Protein AF-A0A3D4T4I0-F1 (afdb_monomer)

Solvent-accessible surface area (backbone atoms only — not comparable to full-atom values): 6381 Å² total; per-residue (Å²): 125,96,58,50,36,65,49,26,25,52,53,14,34,54,54,12,52,56,53,33,76,79,40,75,87,47,81,63,48,50,26,56,50,32,19,53,50,20,25,52,52,28,43,42,56,74,75,72,51,81,94,45,74,68,60,55,40,53,50,49,32,52,51,40,42,51,53,40,50,49,48,50,44,62,68,31,56,72,66,68,54,90,74,57,71,67,57,49,50,63,52,47,49,45,47,24,51,54,55,34,67,50,43,61,60,53,52,51,52,53,53,53,52,54,66,72,79,108

Structure (mmCIF, N/CA/C/O backbone):
data_AF-A0A3D4T4I0-F1
#
_entry.id   AF-A0A3D4T4I0-F1
#
loop_
_atom_site.group_PDB
_atom_site.id
_atom_site.type_symbol
_atom_site.label_atom_id
_atom_site.label_alt_id
_atom_site.label_comp_id
_atom_site.label_asym_id
_atom_site.label_entity_id
_atom_site.label_seq_id
_atom_site.pdbx_PDB_ins_code
_atom_site.Cartn_x
_atom_site.Cartn_y
_atom_site.Cartn_z
_atom_site.occupancy
_atom_site.B_iso_or_equiv
_atom_site.auth_seq_id
_atom_site.auth_comp_id
_atom_site.auth_asym_id
_atom_site.auth_atom_id
_atom_site.pdbx_PDB_model_num
ATOM 1 N N . MET A 1 1 ? -14.826 -1.827 12.315 1.00 42.25 1 MET A N 1
ATOM 2 C CA . MET A 1 1 ? -16.174 -1.596 12.888 1.00 42.25 1 MET A CA 1
ATOM 3 C C . MET A 1 1 ? -17.137 -1.660 11.705 1.00 42.25 1 MET A C 1
ATOM 5 O O . MET A 1 1 ? -16.943 -0.889 10.783 1.00 42.25 1 MET A O 1
ATOM 9 N N . PHE A 1 2 ? -17.988 -2.695 11.645 1.00 42.88 2 PHE A N 1
ATOM 10 C CA . PHE A 1 2 ? -18.789 -3.203 10.497 1.00 42.88 2 PHE A CA 1
ATOM 11 C C . PHE A 1 2 ? -18.103 -3.538 9.162 1.00 42.88 2 PHE A C 1
ATOM 13 O O . PHE A 1 2 ? -18.658 -4.282 8.360 1.00 42.88 2 PHE A O 1
ATOM 20 N N . GLU A 1 3 ? -16.873 -3.102 8.963 1.00 45.34 3 GLU A N 1
ATOM 21 C CA . GLU A 1 3 ? -16.131 -3.335 7.732 1.00 45.34 3 GLU A CA 1
ATOM 22 C C . GLU A 1 3 ? -15.157 -4.509 7.907 1.00 45.34 3 GLU A C 1
ATOM 24 O O . GLU A 1 3 ? -14.087 -4.378 8.500 1.00 45.34 3 GLU A O 1
ATOM 29 N N . ARG A 1 4 ? -15.605 -5.695 7.475 1.00 69.25 4 ARG A N 1
ATOM 30 C CA . ARG A 1 4 ? -14.790 -6.914 7.331 1.00 69.25 4 ARG A CA 1
ATOM 31 C C . ARG A 1 4 ? -13.814 -6.763 6.154 1.00 69.25 4 ARG A C 1
ATOM 33 O O . ARG A 1 4 ? -13.882 -5.794 5.406 1.00 69.25 4 ARG A O 1
ATOM 40 N N . GLU A 1 5 ? -12.961 -7.768 5.971 1.00 61.91 5 GLU A N 1
ATOM 41 C CA . GLU A 1 5 ? -12.127 -8.079 4.787 1.00 61.91 5 GLU A CA 1
ATOM 42 C C . GLU A 1 5 ? -12.675 -7.517 3.456 1.00 61.91 5 GLU A C 1
ATOM 44 O O . GLU A 1 5 ? -11.939 -6.910 2.682 1.00 61.91 5 GLU A O 1
ATOM 49 N N . PHE A 1 6 ? -13.987 -7.649 3.228 1.00 71.75 6 PHE A N 1
ATOM 50 C CA . PHE A 1 6 ? -14.680 -7.139 2.043 1.00 71.75 6 PHE A CA 1
ATOM 51 C C . PHE A 1 6 ? -14.648 -5.620 1.883 1.00 71.75 6 PHE A C 1
ATOM 53 O O . PHE A 1 6 ? -14.424 -5.133 0.782 1.00 71.75 6 PHE A O 1
ATOM 60 N N . SER A 1 7 ? -14.842 -4.850 2.948 1.00 77.88 7 SER A N 1
ATOM 61 C CA . SER A 1 7 ? -14.766 -3.392 2.869 1.00 77.88 7 SER A CA 1
ATOM 62 C C . SER A 1 7 ? -13.345 -2.942 2.549 1.00 77.88 7 SER A C 1
ATOM 64 O O . SER A 1 7 ? -13.160 -2.105 1.673 1.00 77.88 7 SER A O 1
ATOM 66 N N . GLY A 1 8 ? -12.336 -3.563 3.173 1.00 77.94 8 GLY A N 1
ATOM 67 C CA . GLY A 1 8 ? -10.928 -3.330 2.835 1.00 77.94 8 GLY A CA 1
ATOM 68 C C . GLY A 1 8 ? -10.627 -3.632 1.365 1.00 77.94 8 GLY A C 1
ATOM 69 O O . GLY A 1 8 ? -9.949 -2.850 0.700 1.00 77.94 8 GLY A O 1
ATOM 70 N N . LEU A 1 9 ? -11.205 -4.710 0.828 1.00 83.50 9 LEU A N 1
ATOM 71 C CA . LEU A 1 9 ? -11.117 -5.059 -0.589 1.00 83.50 9 LEU A CA 1
ATOM 72 C C . LEU A 1 9 ? -11.758 -3.991 -1.489 1.00 83.50 9 LEU A C 1
ATOM 74 O O . LEU A 1 9 ? -11.116 -3.551 -2.439 1.00 83.50 9 LEU A O 1
ATOM 78 N N . PHE A 1 10 ? -12.980 -3.533 -1.193 1.00 85.56 10 PHE A N 1
ATOM 79 C CA . PHE A 1 10 ? -13.663 -2.515 -2.005 1.00 85.56 10 PHE A CA 1
ATOM 80 C C . PHE A 1 10 ? -12.966 -1.151 -1.964 1.00 85.56 10 PHE A C 1
ATOM 82 O O . PHE A 1 10 ? -12.832 -0.514 -3.009 1.00 85.56 10 PHE A O 1
ATOM 89 N N . TYR A 1 11 ? -12.470 -0.714 -0.802 1.00 84.44 11 TYR A N 1
ATOM 90 C CA . TYR A 1 11 ? -11.667 0.511 -0.721 1.00 84.44 11 TYR A CA 1
ATOM 91 C C . TYR A 1 11 ? -10.346 0.371 -1.479 1.00 84.44 11 TYR A C 1
ATOM 93 O O . TYR A 1 11 ? -9.952 1.302 -2.178 1.00 84.44 11 TYR A O 1
ATOM 101 N N . GLY A 1 12 ? -9.692 -0.792 -1.392 1.00 84.62 12 GLY A N 1
ATOM 102 C CA . GLY A 1 12 ? -8.492 -1.095 -2.171 1.00 84.62 12 GLY A CA 1
ATOM 103 C C . GLY A 1 12 ? -8.744 -1.045 -3.681 1.00 84.62 12 GLY A C 1
ATOM 104 O O . GLY A 1 12 ? -7.945 -0.469 -4.416 1.00 84.62 12 GLY A O 1
ATOM 105 N N . LEU A 1 13 ? -9.887 -1.571 -4.132 1.00 86.81 13 LEU A N 1
ATOM 106 C CA . LEU A 1 13 ? -10.320 -1.543 -5.533 1.00 86.81 13 LEU A CA 1
ATOM 107 C C . LEU A 1 13 ? -10.561 -0.122 -6.022 1.00 86.81 13 LEU A C 1
ATOM 109 O O . LEU A 1 13 ? -9.993 0.285 -7.031 1.00 86.81 13 LEU A O 1
ATOM 113 N N . ALA A 1 14 ? -11.367 0.646 -5.292 1.0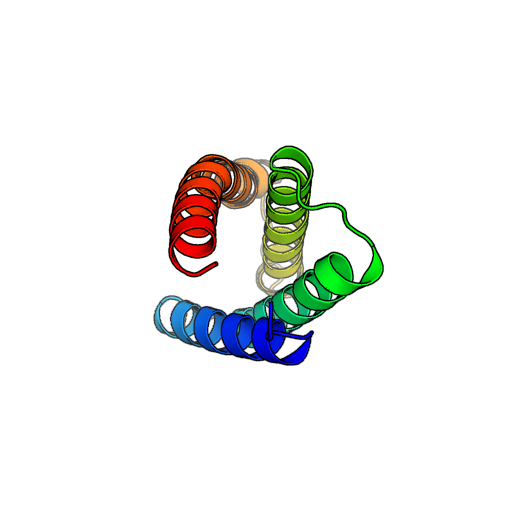0 87.06 14 ALA A N 1
ATOM 114 C CA . ALA A 1 14 ? -11.681 2.019 -5.662 1.00 87.06 14 ALA A CA 1
ATOM 115 C C . ALA A 1 14 ? -10.417 2.893 -5.709 1.00 87.06 14 ALA A C 1
ATOM 117 O O . ALA A 1 14 ? -10.217 3.641 -6.666 1.00 87.06 14 ALA A O 1
ATOM 118 N N . ALA A 1 15 ? -9.537 2.759 -4.711 1.00 84.75 15 ALA A N 1
ATOM 119 C CA . ALA A 1 15 ? -8.274 3.489 -4.664 1.00 84.75 15 ALA A CA 1
ATOM 120 C C . ALA A 1 15 ? -7.339 3.105 -5.820 1.00 84.75 15 ALA A C 1
ATOM 122 O O . ALA A 1 15 ? -6.721 3.981 -6.423 1.00 84.75 15 ALA A O 1
ATOM 123 N N . GLY A 1 16 ? -7.245 1.816 -6.153 1.00 84.25 16 GLY A N 1
ATOM 124 C CA . GLY A 1 16 ? -6.391 1.361 -7.243 1.00 84.25 16 GLY A CA 1
ATOM 125 C C . GLY A 1 16 ? -6.914 1.739 -8.626 1.00 84.25 16 GLY A C 1
ATOM 126 O O . GLY A 1 16 ? -6.127 2.208 -9.442 1.00 84.25 16 GLY A O 1
ATOM 127 N N . MET A 1 17 ? -8.230 1.678 -8.856 1.00 86.31 17 MET A N 1
ATOM 128 C CA . MET A 1 17 ? -8.843 2.208 -10.082 1.00 86.31 17 MET A CA 1
ATOM 129 C C . MET A 1 17 ? -8.584 3.707 -10.248 1.00 86.31 17 MET A C 1
ATOM 131 O O . MET A 1 17 ? -8.251 4.159 -11.340 1.00 86.31 17 MET A O 1
ATOM 135 N N . MET A 1 18 ? -8.691 4.489 -9.168 1.00 86.69 18 MET A N 1
ATOM 136 C CA . MET A 1 18 ? -8.350 5.914 -9.201 1.00 86.69 18 MET A CA 1
ATOM 137 C C . MET A 1 18 ? -6.881 6.135 -9.575 1.00 86.69 18 MET A C 1
ATOM 139 O O . MET A 1 18 ? -6.587 6.996 -10.402 1.00 86.69 18 MET A O 1
ATOM 143 N N . LEU A 1 19 ? -5.960 5.352 -9.010 1.00 83.38 19 LEU A N 1
ATOM 144 C CA . LEU A 1 19 ? -4.533 5.488 -9.300 1.00 83.38 19 LEU A CA 1
ATOM 145 C C . LEU A 1 19 ? -4.198 5.161 -10.766 1.00 83.38 19 LEU A C 1
ATOM 147 O O . LEU A 1 19 ? -3.355 5.823 -11.368 1.00 83.38 19 LEU A O 1
ATOM 151 N N . GLU A 1 20 ? -4.895 4.195 -11.364 1.00 83.44 20 GLU A N 1
ATOM 152 C CA . GLU A 1 20 ? -4.700 3.810 -12.768 1.00 83.44 20 GLU A CA 1
ATOM 153 C C . GLU A 1 20 ? -5.113 4.891 -13.753 1.00 83.44 20 GLU A C 1
ATOM 155 O O . GLU A 1 20 ? -4.463 5.056 -14.781 1.00 83.44 20 GLU A O 1
ATOM 160 N N . THR A 1 21 ? -6.123 5.701 -13.424 1.00 80.44 21 THR A N 1
ATOM 161 C CA . THR A 1 21 ? -6.488 6.842 -14.281 1.00 80.44 21 THR A CA 1
ATOM 162 C C . THR A 1 21 ? -5.360 7.866 -14.424 1.00 80.44 21 THR A C 1
ATOM 164 O O . THR A 1 21 ? -5.300 8.578 -15.423 1.00 80.44 21 THR A O 1
ATOM 167 N N . VAL A 1 22 ? -4.450 7.927 -13.446 1.00 79.19 22 VAL A N 1
ATOM 168 C CA . VAL A 1 22 ? -3.284 8.822 -13.448 1.00 79.19 22 VAL A CA 1
ATOM 169 C C . VAL A 1 22 ? -2.065 8.157 -14.101 1.00 79.19 22 VAL A C 1
ATOM 171 O O . VAL A 1 22 ? -1.166 8.854 -14.567 1.00 79.19 22 VAL A O 1
ATOM 174 N N . CYS A 1 23 ? -2.028 6.823 -14.159 1.00 68.94 23 CYS A N 1
ATOM 175 C CA . CYS A 1 23 ? -0.893 6.043 -14.651 1.00 68.9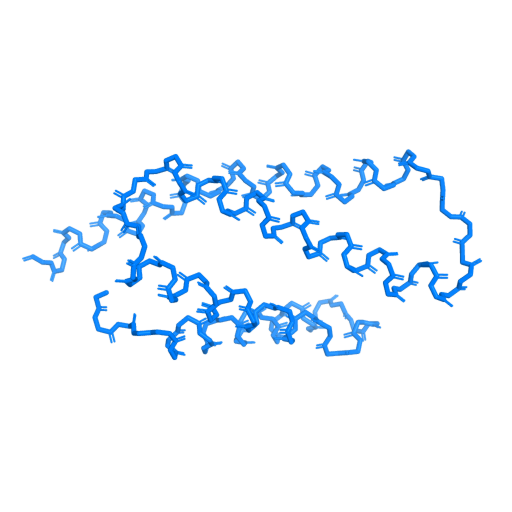4 23 CYS A CA 1
ATOM 176 C C . CYS A 1 23 ? -1.351 4.978 -15.675 1.00 68.94 23 CYS A C 1
ATOM 178 O O . CYS A 1 23 ? -1.395 3.786 -15.360 1.00 68.94 23 CYS A O 1
ATOM 180 N N . PRO A 1 24 ? -1.699 5.385 -16.911 1.00 63.84 24 PRO A N 1
ATOM 181 C CA . PRO A 1 24 ? -2.337 4.506 -17.896 1.00 63.84 24 PRO A CA 1
ATOM 182 C C . PRO A 1 24 ? -1.440 3.368 -18.407 1.00 63.84 24 PRO A C 1
ATOM 184 O O . PRO A 1 24 ? -1.955 2.366 -18.894 1.00 63.84 24 PRO A O 1
ATOM 187 N N . ASP A 1 25 ? -0.117 3.485 -18.266 1.00 66.19 25 ASP A N 1
ATOM 188 C CA . ASP A 1 25 ? 0.838 2.455 -18.704 1.00 66.19 25 ASP A CA 1
ATOM 189 C C . ASP A 1 25 ? 0.791 1.189 -17.832 1.00 66.19 25 ASP A C 1
ATOM 191 O O . ASP A 1 25 ? 1.249 0.113 -18.219 1.00 66.19 25 ASP A O 1
ATOM 195 N N . SER A 1 26 ? 0.213 1.302 -16.637 1.00 65.94 26 SER A N 1
ATOM 196 C CA . SER A 1 26 ? 0.145 0.214 -15.674 1.00 65.94 26 SER A CA 1
ATOM 197 C C . SER A 1 26 ? -1.117 -0.628 -15.885 1.00 65.94 26 SER A C 1
ATOM 199 O O . SER A 1 26 ? -2.170 -0.339 -15.333 1.00 65.94 26 SER A O 1
ATOM 201 N N . VAL A 1 27 ? -1.014 -1.676 -16.714 1.00 75.25 27 VAL A N 1
ATOM 202 C CA . VAL A 1 27 ? -2.105 -2.599 -17.109 1.00 75.25 27 VAL A CA 1
ATOM 203 C C . VAL A 1 27 ? -2.817 -3.224 -15.897 1.00 75.25 27 VAL A C 1
ATOM 205 O O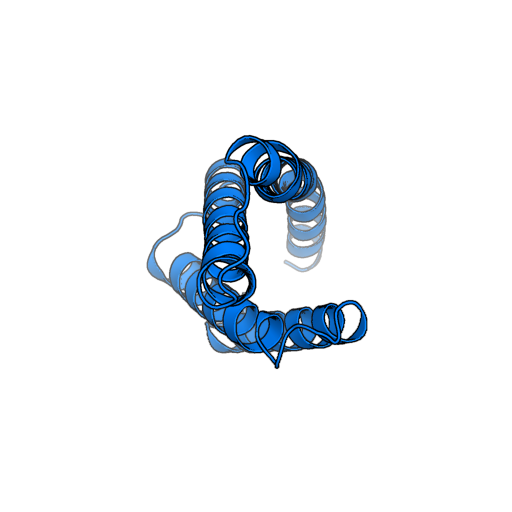 . VAL A 1 27 ? -2.478 -4.322 -15.456 1.00 75.25 27 VAL A O 1
ATOM 208 N N . CYS A 1 28 ? -3.802 -2.528 -15.335 1.00 78.75 28 CYS A N 1
ATOM 209 C CA . CYS A 1 28 ? -4.578 -2.940 -14.163 1.00 78.75 28 CYS A CA 1
ATOM 210 C C . CYS A 1 28 ? -3.746 -3.310 -12.906 1.00 78.75 28 CYS A C 1
ATOM 212 O O . CYS A 1 28 ? -4.230 -3.993 -11.995 1.00 78.75 28 CYS A O 1
ATOM 214 N N . PHE A 1 29 ? -2.472 -2.903 -12.851 1.00 82.25 29 PHE A N 1
ATOM 215 C CA . PHE A 1 29 ? -1.537 -3.363 -11.825 1.00 82.25 29 PHE A CA 1
ATOM 216 C C . PHE A 1 29 ? -1.891 -2.812 -10.441 1.00 82.25 29 PHE A C 1
ATOM 218 O O . PHE A 1 29 ? -1.909 -3.551 -9.453 1.00 82.25 29 PHE A O 1
ATOM 225 N N . TYR A 1 30 ? -2.189 -1.517 -10.356 1.00 83.25 30 TYR A N 1
ATOM 226 C CA . TYR A 1 30 ? -2.451 -0.869 -9.076 1.00 83.25 30 TYR A CA 1
ATOM 227 C C . TYR A 1 30 ? -3.805 -1.274 -8.499 1.00 83.25 30 TYR A C 1
ATOM 229 O O . TYR A 1 30 ? -3.903 -1.464 -7.289 1.00 83.25 30 TYR A O 1
ATOM 237 N N . SER A 1 3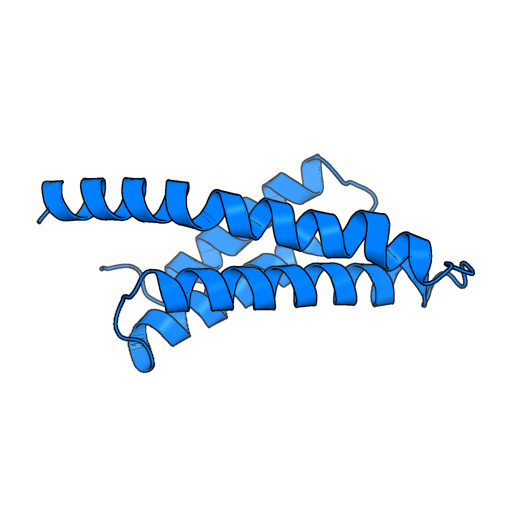1 ? -4.818 -1.491 -9.335 1.00 84.19 31 SER A N 1
ATOM 238 C CA . SER A 1 31 ? -6.132 -1.986 -8.930 1.00 84.19 31 SER A CA 1
ATOM 239 C C . SER A 1 31 ? -6.047 -3.391 -8.336 1.00 84.19 31 SER A C 1
ATOM 241 O O . SER A 1 31 ? -6.608 -3.649 -7.269 1.00 84.19 31 SER A O 1
ATOM 243 N N . VAL A 1 32 ? -5.281 -4.299 -8.947 1.00 86.19 32 VAL A N 1
ATOM 244 C CA . VAL A 1 32 ? -5.083 -5.659 -8.410 1.00 86.19 32 VAL A CA 1
ATOM 245 C C . VAL A 1 32 ? -4.223 -5.653 -7.142 1.00 86.19 32 VAL A C 1
ATOM 247 O O . VAL A 1 32 ? -4.527 -6.343 -6.170 1.00 86.19 32 VAL A O 1
ATOM 250 N N . MET A 1 33 ? -3.155 -4.859 -7.098 1.00 85.88 33 MET A N 1
ATOM 251 C CA . MET A 1 33 ? -2.276 -4.852 -5.926 1.00 85.88 33 MET A CA 1
ATOM 252 C C . MET A 1 33 ? -2.928 -4.170 -4.720 1.00 85.88 33 MET A C 1
ATOM 254 O O . MET A 1 33 ? -2.866 -4.699 -3.610 1.00 85.88 33 MET A O 1
ATOM 258 N N . LEU A 1 34 ? -3.614 -3.039 -4.911 1.00 84.38 34 LEU A N 1
ATOM 259 C CA . LEU A 1 34 ? -4.282 -2.331 -3.815 1.00 84.38 34 LEU A CA 1
ATOM 260 C C . LEU A 1 34 ? -5.514 -3.077 -3.295 1.00 84.38 34 LEU A C 1
ATOM 262 O O . LEU A 1 34 ? -5.785 -2.996 -2.099 1.00 84.38 34 LEU A O 1
ATOM 266 N N . THR A 1 35 ? -6.212 -3.864 -4.122 1.00 86.25 35 THR A N 1
ATOM 267 C CA . THR A 1 35 ? -7.269 -4.774 -3.634 1.00 86.25 35 THR A CA 1
ATOM 268 C C . THR A 1 35 ? -6.724 -5.856 -2.717 1.00 86.25 35 THR A C 1
ATOM 270 O O . THR A 1 35 ? -7.271 -6.060 -1.634 1.00 86.25 35 THR A O 1
ATOM 273 N N . LEU A 1 36 ? -5.632 -6.521 -3.103 1.00 85.75 36 LEU A N 1
ATOM 274 C CA . LEU A 1 36 ? -4.993 -7.546 -2.273 1.00 85.75 36 LEU A CA 1
ATOM 275 C C . LEU A 1 36 ? -4.445 -6.955 -0.968 1.00 85.75 36 LEU A C 1
ATOM 277 O O . LEU A 1 36 ? -4.626 -7.533 0.107 1.00 85.75 36 LEU A O 1
ATOM 281 N N . ILE A 1 37 ? -3.823 -5.778 -1.035 1.00 85.31 37 ILE A N 1
ATOM 282 C CA . ILE A 1 37 ? -3.331 -5.060 0.148 1.00 85.31 37 ILE A CA 1
ATOM 283 C C . ILE A 1 37 ? -4.504 -4.627 1.043 1.00 85.31 37 ILE A C 1
ATOM 285 O O . ILE A 1 37 ? -4.460 -4.812 2.259 1.00 85.31 37 ILE A O 1
ATOM 289 N N . GLY A 1 38 ? -5.588 -4.110 0.467 1.00 81.69 38 GLY A N 1
ATOM 290 C CA . GLY A 1 38 ? -6.802 -3.732 1.192 1.00 81.69 38 GLY A CA 1
ATOM 291 C C . GLY A 1 38 ? -7.482 -4.920 1.881 1.00 81.69 38 GLY A C 1
ATOM 292 O O . GLY A 1 38 ? -7.891 -4.831 3.039 1.00 81.69 38 GLY A O 1
ATOM 293 N N . PHE A 1 39 ? -7.536 -6.071 1.211 1.00 81.94 39 PHE A N 1
ATOM 294 C CA . PHE A 1 39 ? -8.080 -7.305 1.775 1.00 81.94 39 PHE A CA 1
ATOM 295 C C . PHE A 1 39 ? -7.216 -7.837 2.928 1.00 81.94 39 PHE A C 1
ATOM 297 O O . PHE A 1 39 ? -7.717 -8.095 4.025 1.00 81.94 39 PHE A O 1
ATOM 304 N N . THR A 1 40 ? -5.900 -7.941 2.716 1.00 81.44 40 THR A N 1
ATOM 305 C CA . THR A 1 40 ? -4.959 -8.442 3.733 1.00 81.44 40 THR A CA 1
ATOM 306 C C . THR A 1 40 ? -4.901 -7.534 4.959 1.00 81.44 40 THR A C 1
ATOM 308 O O . THR A 1 40 ? -4.923 -8.032 6.083 1.00 81.44 40 THR A O 1
ATOM 311 N N . THR A 1 41 ? -4.908 -6.210 4.779 1.00 76.88 41 THR A N 1
ATOM 312 C CA . THR A 1 41 ? -4.978 -5.249 5.894 1.00 76.88 41 THR A CA 1
ATOM 313 C C . THR A 1 41 ? -6.289 -5.361 6.673 1.00 76.88 41 THR A C 1
ATOM 315 O O . THR A 1 41 ? -6.258 -5.394 7.905 1.00 76.88 41 THR A O 1
ATOM 318 N N . GLY A 1 42 ? -7.432 -5.501 5.993 1.00 74.56 42 GLY A N 1
ATOM 319 C CA . GLY A 1 42 ? -8.731 -5.728 6.635 1.00 74.56 42 GLY A CA 1
ATOM 320 C C . GLY A 1 42 ? -8.777 -7.024 7.455 1.00 74.56 42 GLY A C 1
ATOM 321 O O . GLY A 1 42 ? -9.288 -7.039 8.580 1.00 74.56 42 GLY A O 1
ATOM 322 N N . MET A 1 43 ? -8.177 -8.100 6.938 1.00 77.00 43 MET A N 1
ATOM 323 C CA . MET A 1 43 ? -8.058 -9.378 7.644 1.00 77.00 43 MET A CA 1
ATOM 324 C C . MET A 1 43 ? -7.138 -9.263 8.871 1.00 77.00 43 MET A C 1
ATOM 326 O O . MET A 1 43 ? -7.506 -9.688 9.967 1.00 77.00 43 MET A O 1
ATOM 330 N N . LEU A 1 44 ? -5.975 -8.620 8.733 1.00 73.81 44 LEU A N 1
ATOM 331 C CA . LEU A 1 44 ? -5.011 -8.449 9.824 1.00 73.81 44 LEU A CA 1
ATOM 332 C C . LEU A 1 44 ? -5.555 -7.623 10.994 1.00 73.81 44 LEU A C 1
ATOM 334 O O . LEU A 1 44 ? -5.321 -7.973 12.151 1.00 73.81 44 LEU A O 1
ATOM 338 N N . ILE A 1 45 ? -6.295 -6.550 10.712 1.00 72.62 45 ILE A N 1
ATOM 339 C CA . ILE A 1 45 ? -6.924 -5.717 11.748 1.00 72.62 45 ILE A CA 1
ATOM 340 C C . ILE A 1 45 ? -8.013 -6.502 12.493 1.00 72.62 45 ILE A C 1
ATOM 342 O O . ILE A 1 45 ? -8.202 -6.298 13.690 1.00 72.62 45 ILE A O 1
ATOM 346 N N . THR A 1 46 ? -8.708 -7.412 11.805 1.00 69.81 46 THR A N 1
ATOM 347 C CA . THR A 1 46 ? -9.800 -8.209 12.384 1.00 69.81 46 THR A CA 1
ATOM 348 C C . THR A 1 46 ? -9.286 -9.357 13.255 1.00 69.81 46 THR A C 1
ATOM 350 O O . THR A 1 46 ? -9.856 -9.617 14.312 1.00 69.81 46 THR A O 1
ATOM 353 N N . TYR A 1 47 ? -8.215 -10.035 12.830 1.00 63.62 47 TYR A N 1
ATOM 354 C CA . TYR A 1 47 ? -7.756 -11.277 13.463 1.00 63.62 47 TYR A CA 1
ATOM 355 C C . TYR A 1 47 ? -6.484 -11.142 14.303 1.00 63.62 47 TYR A C 1
ATOM 357 O O . TYR A 1 47 ? -6.326 -11.888 15.267 1.00 63.62 47 TYR A O 1
ATOM 365 N N . LEU A 1 48 ? -5.568 -10.233 13.954 1.00 59.84 48 LEU A N 1
ATOM 366 C CA . LEU A 1 48 ? -4.205 -10.256 14.495 1.00 59.84 48 LEU A CA 1
ATOM 367 C C . LEU A 1 48 ? -3.856 -9.052 15.380 1.00 59.84 48 LEU A C 1
ATOM 369 O O . LEU A 1 48 ? -2.993 -9.167 16.248 1.00 59.84 48 LEU A O 1
ATOM 373 N N . MET A 1 49 ? -4.468 -7.883 15.162 1.00 57.91 49 MET A N 1
ATOM 374 C CA . MET A 1 49 ? -3.899 -6.625 15.656 1.00 57.91 49 MET A CA 1
ATOM 375 C C . MET A 1 49 ? -4.731 -5.863 16.692 1.00 57.91 49 MET A C 1
ATOM 377 O O . MET A 1 49 ? -5.885 -5.503 16.481 1.00 57.91 49 MET A O 1
ATOM 381 N N . ARG A 1 50 ? -4.056 -5.459 17.776 1.00 56.12 50 ARG A N 1
ATOM 382 C CA . ARG A 1 50 ? -4.489 -4.367 18.659 1.00 56.12 50 ARG A CA 1
ATOM 383 C C . ARG A 1 50 ? -4.197 -3.031 17.965 1.00 56.12 50 ARG A C 1
ATOM 385 O O . ARG A 1 50 ? -3.055 -2.769 17.590 1.00 56.12 50 ARG A O 1
ATOM 392 N N . ASN A 1 51 ? -5.226 -2.200 17.791 1.00 60.00 51 ASN A N 1
ATOM 393 C CA . ASN A 1 51 ? -5.150 -0.922 17.076 1.00 60.00 51 ASN A CA 1
ATOM 394 C C . ASN A 1 51 ? -4.175 0.049 17.770 1.00 60.00 51 ASN A C 1
ATOM 396 O O . ASN A 1 51 ? -4.515 0.659 18.788 1.00 60.00 51 ASN A O 1
ATOM 400 N N . ASN A 1 52 ? -2.951 0.161 17.250 1.00 66.94 52 ASN A N 1
ATOM 401 C CA . ASN A 1 52 ? -1.935 1.078 17.747 1.00 66.94 52 ASN A CA 1
ATOM 402 C C . ASN A 1 52 ? -1.307 1.844 16.575 1.00 66.94 52 ASN A C 1
ATOM 404 O O . ASN A 1 52 ? -1.190 1.327 15.468 1.00 66.94 52 ASN A O 1
ATOM 408 N N . LEU A 1 53 ? -0.896 3.089 16.815 1.00 66.44 53 LEU A N 1
ATOM 409 C CA . LEU A 1 53 ? -0.420 3.980 15.746 1.00 66.44 53 LEU A CA 1
ATOM 410 C C . LEU A 1 53 ? 0.863 3.436 15.090 1.00 66.44 53 LEU A C 1
ATOM 412 O O . LEU A 1 53 ? 1.014 3.474 13.873 1.00 66.44 53 LEU A O 1
ATOM 416 N N .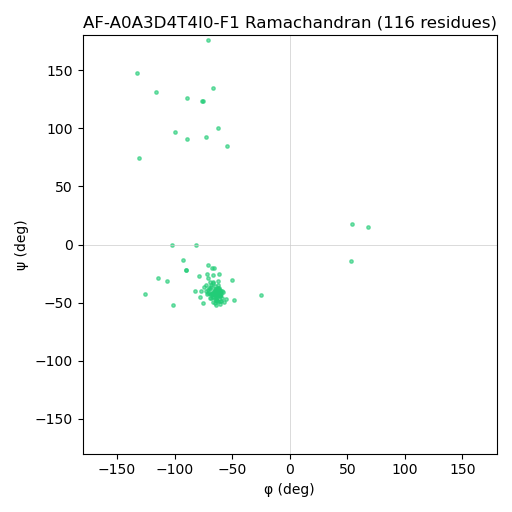 VAL A 1 54 ? 1.749 2.850 15.900 1.00 70.44 54 VAL A N 1
ATOM 417 C CA . VAL A 1 54 ? 3.031 2.282 15.452 1.00 70.44 54 VAL A CA 1
ATOM 418 C C . VAL A 1 54 ? 2.833 1.122 14.478 1.00 70.44 54 VAL A C 1
ATOM 420 O O . VAL A 1 54 ? 3.512 1.045 13.458 1.00 70.44 54 VAL A O 1
ATOM 423 N N . THR A 1 55 ? 1.882 0.230 14.754 1.00 72.38 55 THR A N 1
ATOM 424 C CA . THR A 1 55 ? 1.636 -0.930 13.895 1.00 72.38 55 THR A CA 1
ATOM 425 C C . THR A 1 55 ? 1.028 -0.510 12.557 1.00 72.38 55 THR A C 1
ATOM 427 O O . THR A 1 55 ? 1.459 -1.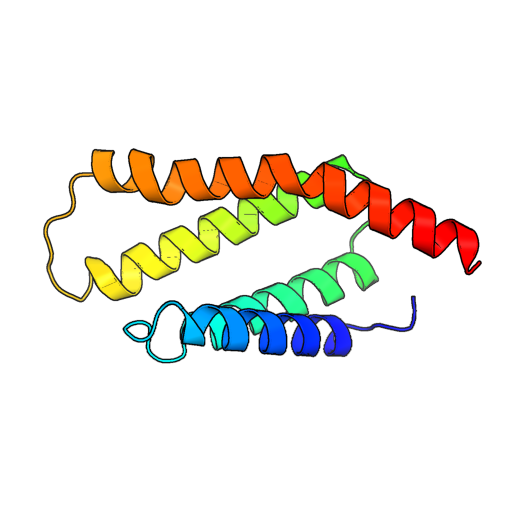010 11.523 1.00 72.38 55 THR A O 1
ATOM 430 N N . ALA A 1 56 ? 0.137 0.488 12.535 1.00 72.19 56 ALA A N 1
ATOM 431 C CA . ALA A 1 56 ? -0.376 1.065 11.288 1.00 72.19 56 ALA A CA 1
ATOM 432 C C . ALA A 1 56 ? 0.733 1.687 10.410 1.00 72.19 56 ALA A C 1
ATOM 434 O O . ALA A 1 56 ? 0.724 1.515 9.188 1.00 72.19 56 ALA A O 1
ATOM 435 N N . MET A 1 57 ? 1.714 2.367 11.018 1.00 73.94 57 MET A N 1
ATOM 436 C CA . MET A 1 57 ? 2.858 2.931 10.285 1.00 73.94 57 MET A CA 1
ATOM 437 C C . MET A 1 57 ? 3.754 1.841 9.691 1.00 73.94 57 MET A C 1
ATOM 439 O O . MET A 1 57 ? 4.093 1.919 8.512 1.00 73.94 57 MET A O 1
ATOM 443 N N . ILE A 1 58 ? 4.083 0.801 10.467 1.00 77.62 58 ILE A N 1
ATOM 444 C CA . ILE A 1 58 ? 4.901 -0.326 9.988 1.00 77.62 58 ILE A CA 1
ATOM 445 C C . ILE A 1 58 ? 4.216 -1.027 8.812 1.00 77.62 58 ILE A C 1
ATOM 447 O O . ILE A 1 58 ? 4.867 -1.302 7.806 1.00 77.62 58 ILE A O 1
ATOM 451 N N . PHE A 1 59 ? 2.905 -1.267 8.897 1.00 78.44 59 PHE A N 1
ATOM 452 C CA . PHE A 1 59 ? 2.159 -1.891 7.804 1.00 78.44 59 PHE A CA 1
ATOM 453 C C . PHE A 1 59 ? 2.132 -1.029 6.549 1.00 78.44 59 PHE A C 1
ATOM 455 O O . PHE A 1 59 ? 2.360 -1.539 5.456 1.00 78.44 59 PHE A O 1
ATOM 462 N N . THR A 1 60 ? 1.909 0.276 6.692 1.00 79.56 60 THR A N 1
ATOM 463 C CA . THR A 1 60 ? 1.883 1.178 5.533 1.00 79.56 60 THR A CA 1
ATOM 464 C C . THR A 1 60 ? 3.247 1.253 4.853 1.00 79.56 60 THR A C 1
ATOM 466 O O . THR A 1 60 ? 3.328 1.209 3.625 1.00 79.56 60 THR A O 1
ATOM 469 N N . PHE A 1 61 ? 4.329 1.290 5.633 1.00 77.50 61 PHE A N 1
ATOM 470 C CA . PHE A 1 61 ? 5.685 1.238 5.094 1.00 77.50 61 PHE A CA 1
ATOM 471 C C . PHE A 1 61 ? 5.959 -0.092 4.384 1.00 77.50 61 PHE A C 1
ATOM 473 O O . PHE A 1 61 ? 6.410 -0.095 3.245 1.00 77.50 61 PHE A O 1
ATOM 480 N N . ALA A 1 62 ? 5.624 -1.226 5.007 1.00 81.31 62 ALA A N 1
ATOM 481 C CA . ALA A 1 62 ? 5.842 -2.543 4.415 1.00 81.31 62 ALA A CA 1
ATOM 482 C C . ALA A 1 62 ? 5.071 -2.720 3.098 1.00 81.31 62 ALA A C 1
ATOM 484 O O . ALA A 1 62 ? 5.656 -3.110 2.090 1.00 81.31 62 ALA A O 1
ATOM 485 N N . PHE A 1 63 ? 3.778 -2.387 3.077 1.00 82.69 63 PHE A N 1
ATOM 486 C CA . PHE A 1 63 ? 2.948 -2.538 1.883 1.00 82.69 63 PHE A CA 1
ATOM 487 C C . PHE A 1 63 ? 3.321 -1.564 0.764 1.00 82.69 63 PHE A C 1
ATOM 489 O O . PHE A 1 63 ? 3.337 -1.971 -0.394 1.00 82.69 63 PHE A O 1
ATOM 496 N N . SER A 1 64 ? 3.670 -0.312 1.078 1.00 81.75 64 SER A N 1
ATOM 497 C CA . SER A 1 64 ? 4.147 0.639 0.059 1.00 81.75 64 SER A CA 1
ATOM 498 C C . SER A 1 64 ? 5.477 0.204 -0.556 1.00 81.75 64 SER A C 1
ATOM 500 O O . SER A 1 64 ? 5.653 0.303 -1.769 1.00 81.75 64 SER A O 1
ATOM 502 N N . LEU A 1 65 ? 6.388 -0.350 0.248 1.00 81.38 65 LEU A N 1
ATOM 503 C CA . LEU A 1 65 ? 7.663 -0.872 -0.236 1.00 81.38 65 LEU A CA 1
ATOM 504 C C . LEU A 1 65 ? 7.455 -2.110 -1.121 1.00 81.38 65 LEU A C 1
ATOM 506 O O . LEU A 1 65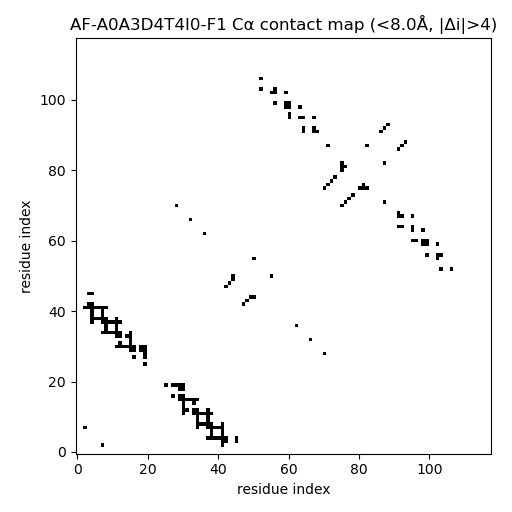 ? 8.056 -2.189 -2.187 1.00 81.38 65 LEU A O 1
ATOM 510 N N . ILE A 1 66 ? 6.560 -3.027 -0.733 1.00 85.12 66 ILE A N 1
ATOM 511 C CA . ILE A 1 66 ? 6.183 -4.198 -1.546 1.00 85.12 66 ILE A CA 1
ATOM 512 C C . ILE A 1 66 ? 5.535 -3.774 -2.870 1.00 85.12 66 ILE A C 1
ATOM 514 O O . ILE A 1 66 ? 5.869 -4.313 -3.920 1.00 85.12 66 ILE A O 1
ATOM 518 N N . LEU A 1 67 ? 4.623 -2.802 -2.847 1.00 84.19 67 LEU A N 1
ATOM 519 C CA . LEU A 1 67 ? 3.953 -2.320 -4.056 1.00 84.19 67 LEU A CA 1
ATOM 520 C C . LEU A 1 67 ? 4.957 -1.693 -5.034 1.00 84.19 67 LEU A C 1
ATOM 522 O O . LEU A 1 67 ? 4.956 -2.016 -6.221 1.00 84.19 67 LEU A O 1
ATOM 526 N N . ASN A 1 68 ? 5.857 -0.852 -4.523 1.00 82.69 68 ASN A N 1
ATOM 527 C CA . ASN A 1 68 ? 6.892 -0.203 -5.320 1.00 82.69 68 ASN A CA 1
ATOM 528 C C . ASN A 1 68 ? 7.951 -1.193 -5.834 1.00 82.69 68 ASN A C 1
ATOM 530 O O . ASN A 1 68 ? 8.422 -1.050 -6.964 1.00 82.69 68 ASN A O 1
ATOM 534 N N . SER A 1 69 ? 8.313 -2.209 -5.046 1.00 77.44 69 SER A N 1
ATOM 535 C CA . SER A 1 69 ? 9.249 -3.248 -5.482 1.00 77.44 69 SER A CA 1
ATOM 536 C C . SER A 1 69 ? 8.639 -4.143 -6.558 1.00 77.44 69 SER A C 1
ATOM 538 O O . SER A 1 69 ? 9.297 -4.407 -7.561 1.00 77.44 69 SER A O 1
ATOM 540 N N . LEU A 1 70 ? 7.374 -4.548 -6.405 1.00 81.38 70 LEU A N 1
ATOM 541 C CA . LEU A 1 70 ? 6.652 -5.323 -7.414 1.00 81.38 70 LEU A CA 1
ATOM 542 C C . LEU A 1 70 ? 6.483 -4.520 -8.705 1.00 81.38 70 LEU A C 1
ATOM 544 O O . LEU A 1 70 ? 6.733 -5.064 -9.775 1.00 81.38 70 LEU A O 1
ATOM 548 N N . TYR A 1 71 ? 6.150 -3.229 -8.621 1.00 79.00 71 TYR A N 1
ATOM 549 C CA . TYR A 1 71 ? 6.081 -2.363 -9.801 1.00 79.00 71 TYR A CA 1
ATOM 550 C C . TYR A 1 71 ? 7.426 -2.311 -10.540 1.00 79.00 71 TYR A C 1
ATOM 552 O O . TYR A 1 71 ? 7.486 -2.504 -11.753 1.00 79.00 71 TYR A O 1
ATOM 560 N N . CYS A 1 72 ? 8.526 -2.128 -9.803 1.00 74.38 72 CYS A N 1
ATOM 561 C CA . CYS A 1 72 ? 9.871 -2.131 -10.376 1.00 74.38 72 CYS A CA 1
ATOM 562 C C . CYS A 1 72 ? 10.296 -3.507 -10.921 1.00 74.38 72 CY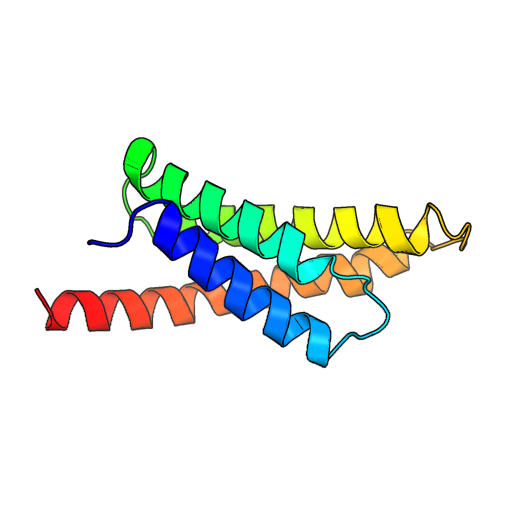S A C 1
ATOM 564 O O . CYS A 1 72 ? 11.133 -3.592 -11.812 1.00 74.38 72 CYS A O 1
ATOM 566 N N . LEU A 1 73 ? 9.752 -4.607 -10.412 1.00 75.12 73 LEU A N 1
ATOM 567 C CA . LEU A 1 73 ? 10.032 -5.927 -10.967 1.00 75.12 73 LEU A CA 1
ATOM 568 C C . LEU A 1 73 ? 9.259 -6.109 -12.281 1.00 75.12 73 LEU A C 1
ATOM 570 O O . LEU A 1 73 ? 9.856 -6.417 -13.310 1.00 75.12 73 LEU A O 1
ATOM 574 N N . PHE A 1 74 ? 7.953 -5.838 -12.275 1.00 74.69 74 PHE A N 1
ATOM 575 C CA . PHE A 1 74 ? 7.079 -6.077 -13.423 1.00 74.69 74 PHE A CA 1
ATOM 576 C C . PHE A 1 74 ? 7.352 -5.167 -14.622 1.00 74.69 74 PHE A C 1
ATOM 578 O O . PHE A 1 74 ? 7.444 -5.668 -15.735 1.00 74.69 74 PHE A O 1
ATOM 585 N N . PHE A 1 75 ? 7.516 -3.860 -14.419 1.00 73.94 75 PHE A N 1
ATOM 586 C CA . PHE A 1 75 ? 7.599 -2.905 -15.535 1.00 73.94 75 PHE A CA 1
ATOM 587 C C . PHE A 1 75 ? 9.018 -2.618 -16.020 1.00 73.94 75 PHE A C 1
ATOM 589 O O . PHE A 1 75 ? 9.209 -2.011 -17.060 1.00 73.94 75 PHE A O 1
ATOM 596 N N . PHE A 1 76 ? 10.020 -3.021 -15.253 1.00 70.62 76 PHE A N 1
ATOM 597 C CA . PHE A 1 76 ? 11.378 -2.507 -15.395 1.00 70.62 76 PHE A CA 1
ATOM 598 C C . PHE A 1 76 ? 12.378 -3.652 -15.589 1.00 70.62 76 PHE A C 1
ATOM 600 O O . PHE A 1 76 ? 13.230 -3.575 -16.472 1.00 70.62 76 PHE A O 1
ATOM 607 N N . VAL A 1 77 ? 12.238 -4.750 -14.832 1.00 69.38 77 VAL A N 1
ATOM 608 C CA . VAL A 1 77 ? 13.066 -5.956 -15.020 1.00 69.38 77 VAL A CA 1
ATOM 609 C C . VAL A 1 77 ? 12.589 -6.776 -16.219 1.00 69.38 77 VAL A C 1
ATOM 611 O O . VAL A 1 77 ? 13.416 -7.186 -17.029 1.00 69.38 77 VAL A O 1
ATOM 614 N N . PHE A 1 78 ? 11.277 -6.996 -16.375 1.00 68.06 78 PHE A N 1
ATOM 615 C CA . PHE A 1 78 ? 10.759 -7.747 -17.530 1.00 68.06 78 PHE A CA 1
ATOM 616 C C . PHE A 1 78 ? 10.850 -6.977 -18.851 1.00 68.06 78 PHE A C 1
ATOM 618 O O . PHE A 1 78 ? 10.962 -7.609 -19.897 1.00 68.06 78 PHE A O 1
ATOM 625 N N . ASP A 1 79 ? 10.865 -5.643 -18.804 1.00 65.62 79 ASP A N 1
ATOM 626 C CA . ASP A 1 79 ? 11.053 -4.791 -19.988 1.00 65.62 79 ASP A CA 1
ATOM 627 C C . ASP A 1 79 ? 12.541 -4.644 -20.384 1.00 65.62 79 ASP A C 1
ATOM 629 O O . ASP A 1 79 ? 12.893 -3.978 -21.353 1.00 65.62 79 ASP A O 1
ATOM 633 N N . GLY A 1 80 ? 13.457 -5.280 -19.636 1.00 63.06 80 GLY A N 1
ATOM 634 C CA . GLY A 1 80 ? 14.886 -5.323 -19.964 1.00 63.06 80 GLY A CA 1
ATOM 635 C C . GLY A 1 80 ? 15.611 -3.978 -19.842 1.00 63.06 80 GLY A C 1
ATOM 636 O O . GLY A 1 80 ? 16.734 -3.833 -20.335 1.00 63.06 80 GLY A O 1
ATOM 637 N N . ILE A 1 81 ? 15.002 -2.989 -19.184 1.00 67.56 81 ILE A N 1
ATOM 638 C CA . ILE A 1 81 ? 15.596 -1.669 -18.971 1.00 67.56 81 ILE A CA 1
ATOM 639 C C . ILE A 1 81 ? 16.669 -1.794 -17.885 1.00 67.56 81 ILE A C 1
ATOM 641 O O . ILE A 1 81 ? 16.398 -2.204 -16.760 1.00 67.56 81 ILE A O 1
ATOM 645 N N . ASN A 1 82 ? 17.910 -1.407 -18.188 1.00 61.88 82 ASN A N 1
ATOM 646 C CA . ASN A 1 82 ? 18.983 -1.377 -17.191 1.00 61.88 82 ASN A CA 1
ATOM 647 C C . ASN A 1 82 ? 18.779 -0.203 -16.223 1.00 61.88 82 ASN A C 1
ATOM 649 O O . ASN A 1 82 ? 19.228 0.916 -16.477 1.00 61.88 82 ASN A O 1
ATOM 653 N N . ILE A 1 83 ? 18.103 -0.448 -15.102 1.00 63.53 83 ILE A N 1
ATOM 654 C CA . ILE A 1 83 ? 17.922 0.554 -14.048 1.00 63.53 83 ILE A CA 1
ATOM 655 C C . ILE A 1 83 ? 19.074 0.476 -13.055 1.00 63.53 83 ILE A C 1
ATOM 657 O O . ILE A 1 83 ? 19.335 -0.556 -12.438 1.00 63.53 83 ILE A O 1
ATOM 661 N N . THR A 1 84 ? 19.732 1.609 -12.833 1.00 71.25 84 THR A N 1
ATOM 662 C CA . THR A 1 84 ? 20.708 1.757 -11.752 1.00 71.25 84 THR A CA 1
ATOM 663 C C . THR A 1 84 ? 20.005 1.679 -10.395 1.00 71.25 84 THR A C 1
ATOM 665 O O . THR A 1 84 ? 19.019 2.375 -10.163 1.00 71.25 84 THR A O 1
ATOM 668 N N . PHE A 1 85 ? 20.558 0.920 -9.444 1.00 65.12 85 PHE A N 1
ATOM 669 C CA . PHE A 1 85 ? 20.042 0.786 -8.068 1.00 65.12 85 PHE A CA 1
ATOM 670 C C . PHE A 1 85 ? 19.760 2.136 -7.365 1.00 65.12 85 PHE A C 1
ATOM 672 O O . PHE A 1 85 ? 18.822 2.272 -6.581 1.00 65.12 85 PHE A O 1
ATOM 679 N N . VAL A 1 86 ? 20.524 3.177 -7.709 1.00 67.56 86 VAL A N 1
ATOM 680 C CA . VAL A 1 86 ? 20.326 4.565 -7.252 1.00 67.56 86 VAL A CA 1
ATOM 681 C C . VAL A 1 86 ? 18.979 5.152 -7.701 1.00 67.56 86 VAL A C 1
ATOM 683 O O . VAL A 1 86 ? 18.365 5.903 -6.948 1.00 67.56 86 VAL A O 1
ATOM 686 N N . PHE A 1 87 ? 18.484 4.805 -8.892 1.00 73.25 87 PHE A N 1
ATOM 687 C CA . PHE A 1 87 ? 17.174 5.245 -9.381 1.00 73.25 87 PHE A CA 1
ATOM 688 C C . PHE A 1 87 ? 16.042 4.624 -8.554 1.00 73.25 87 PHE A C 1
ATOM 690 O O . PHE A 1 87 ? 15.121 5.329 -8.141 1.00 73.25 87 PHE A O 1
ATOM 697 N N . TYR A 1 88 ? 16.165 3.336 -8.214 1.00 71.56 88 TYR A N 1
ATOM 698 C CA . TYR A 1 88 ? 15.215 2.655 -7.335 1.00 71.56 88 TYR A CA 1
ATOM 699 C C . TYR A 1 88 ? 15.139 3.320 -5.952 1.00 71.56 88 TYR A C 1
ATOM 701 O O . TYR A 1 88 ? 14.058 3.668 -5.473 1.00 71.56 88 TYR A O 1
ATOM 709 N N . LEU A 1 89 ? 16.294 3.586 -5.337 1.00 67.38 89 LEU A N 1
ATOM 710 C CA . LEU A 1 89 ? 16.355 4.265 -4.042 1.00 67.38 89 LEU A CA 1
ATOM 711 C C . LEU A 1 89 ? 15.814 5.701 -4.093 1.00 67.38 89 LEU A C 1
ATOM 713 O O . LEU A 1 89 ? 15.133 6.144 -3.171 1.00 67.38 89 LEU A O 1
ATOM 717 N N . LYS A 1 90 ? 16.094 6.450 -5.160 1.00 73.75 90 LYS A N 1
ATOM 718 C CA . LYS A 1 90 ? 15.705 7.863 -5.226 1.00 73.75 90 LYS A CA 1
ATOM 719 C C . LYS A 1 90 ? 14.208 8.066 -5.459 1.00 73.75 90 LYS A C 1
ATOM 721 O O . LYS A 1 90 ? 13.651 9.010 -4.910 1.00 73.75 90 LYS A O 1
ATOM 726 N N . TYR A 1 91 ? 13.565 7.216 -6.256 1.00 72.69 91 TYR A N 1
ATOM 727 C CA . TYR A 1 91 ? 12.157 7.401 -6.621 1.00 72.69 91 TYR A CA 1
ATOM 728 C C . TYR A 1 91 ? 11.220 6.497 -5.814 1.00 72.69 91 TYR A C 1
ATOM 730 O O . TYR A 1 91 ? 10.293 6.987 -5.171 1.00 72.69 91 TYR A O 1
ATOM 738 N N . TYR A 1 92 ? 11.488 5.192 -5.776 1.00 72.81 92 TYR A N 1
ATOM 739 C CA . TYR A 1 92 ? 10.574 4.207 -5.191 1.00 72.81 92 TYR A CA 1
ATOM 740 C C . TYR A 1 92 ? 10.695 4.105 -3.670 1.00 72.81 92 TYR A C 1
ATOM 742 O O . TYR A 1 92 ? 9.686 4.032 -2.966 1.00 72.81 92 TYR A O 1
ATOM 750 N N . PHE A 1 93 ? 11.914 4.157 -3.135 1.00 71.19 93 PHE A N 1
ATOM 751 C CA . PHE A 1 93 ? 12.113 4.142 -1.684 1.00 71.19 93 PHE A CA 1
ATOM 752 C C . PHE A 1 93 ? 11.714 5.477 -1.040 1.00 71.19 93 PHE A C 1
ATOM 754 O O . PHE A 1 93 ? 11.053 5.497 -0.003 1.00 71.19 93 PHE A O 1
ATOM 761 N N . LEU A 1 94 ? 12.033 6.601 -1.690 1.00 74.00 94 LEU A N 1
ATOM 762 C CA . LEU A 1 94 ? 11.633 7.925 -1.214 1.00 74.00 94 LEU A CA 1
ATOM 763 C C . LEU A 1 94 ? 10.105 8.095 -1.227 1.00 74.00 94 LEU A C 1
ATOM 765 O O . LEU A 1 94 ? 9.545 8.607 -0.262 1.00 74.00 94 LEU A O 1
ATOM 769 N N . SER A 1 95 ? 9.422 7.583 -2.258 1.00 75.56 95 SER A N 1
ATOM 770 C CA . SER A 1 95 ? 7.955 7.508 -2.308 1.00 75.56 95 SER A CA 1
ATOM 771 C C . SER A 1 95 ? 7.370 6.759 -1.101 1.00 75.56 95 SER A C 1
ATOM 773 O O . SER A 1 95 ? 6.481 7.291 -0.438 1.00 75.56 95 SER A O 1
ATOM 775 N N . ALA A 1 96 ? 7.917 5.590 -0.742 1.00 74.88 96 ALA 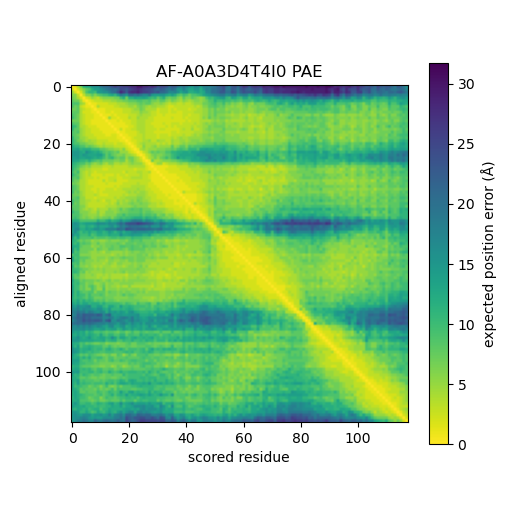A N 1
ATOM 776 C CA . ALA A 1 96 ? 7.453 4.823 0.420 1.00 74.88 96 ALA A CA 1
ATOM 777 C C . ALA A 1 96 ? 7.639 5.586 1.748 1.00 74.88 96 ALA A C 1
ATOM 779 O O . ALA A 1 96 ? 6.774 5.541 2.630 1.00 74.88 96 ALA A O 1
ATOM 780 N N . ILE A 1 97 ? 8.736 6.341 1.883 1.00 77.12 97 ILE A N 1
ATOM 781 C CA . ILE A 1 97 ? 8.970 7.218 3.041 1.00 77.12 97 ILE A CA 1
ATOM 782 C C . ILE A 1 97 ? 7.922 8.333 3.092 1.00 77.12 97 ILE A C 1
ATOM 784 O O . ILE A 1 97 ? 7.319 8.543 4.146 1.00 77.12 97 ILE A O 1
ATOM 788 N N . TYR A 1 98 ? 7.666 9.016 1.971 1.00 78.56 98 TYR A N 1
ATOM 789 C CA . TYR A 1 98 ? 6.653 10.071 1.912 1.00 78.56 98 TYR A CA 1
ATOM 790 C C . TYR A 1 98 ? 5.280 9.547 2.332 1.00 78.56 98 TYR A C 1
ATOM 792 O O . TYR A 1 98 ? 4.663 10.121 3.229 1.00 78.56 98 TYR A O 1
ATOM 800 N N . THR A 1 99 ? 4.828 8.424 1.772 1.00 79.19 99 THR A N 1
ATOM 801 C CA . THR A 1 99 ? 3.534 7.827 2.131 1.00 79.19 99 THR A CA 1
ATOM 802 C C . THR A 1 99 ? 3.458 7.495 3.622 1.00 79.19 99 THR A C 1
ATOM 804 O O . THR A 1 99 ? 2.449 7.785 4.258 1.00 79.19 99 THR A O 1
ATOM 807 N N . THR A 1 100 ? 4.544 6.979 4.205 1.00 75.56 100 THR A N 1
ATOM 808 C CA . THR A 1 100 ? 4.614 6.599 5.628 1.00 75.56 100 THR A CA 1
ATOM 809 C C . THR A 1 100 ? 4.555 7.798 6.578 1.00 75.56 100 THR A C 1
ATOM 811 O O . THR A 1 100 ? 3.968 7.708 7.658 1.00 75.56 100 THR A O 1
ATOM 814 N N . ILE A 1 101 ? 5.133 8.937 6.189 1.00 78.06 101 ILE A N 1
ATOM 815 C CA . ILE A 1 101 ? 5.083 10.180 6.976 1.00 78.06 101 ILE A CA 1
ATOM 816 C C . ILE A 1 101 ? 3.666 10.772 6.985 1.00 78.06 101 ILE A C 1
ATOM 818 O O . ILE A 1 101 ? 3.255 11.357 7.988 1.00 78.06 101 ILE A O 1
ATOM 822 N N . PHE A 1 102 ? 2.893 10.590 5.911 1.00 75.62 102 PHE A N 1
ATOM 823 C CA . PHE A 1 102 ? 1.504 11.054 5.845 1.00 75.62 102 PHE A CA 1
ATOM 824 C C . PHE A 1 102 ? 0.518 10.140 6.589 1.00 75.62 102 PHE A C 1
ATOM 826 O O . PHE A 1 102 ? -0.494 10.626 7.100 1.00 75.62 102 PHE A O 1
ATOM 833 N N . THR A 1 103 ? 0.812 8.846 6.738 1.00 77.88 103 THR A N 1
ATOM 834 C CA . THR A 1 103 ? -0.028 7.878 7.467 1.00 77.88 103 THR A CA 1
ATOM 835 C C . THR A 1 103 ? -0.497 8.325 8.863 1.00 77.88 103 THR A C 1
ATOM 837 O O . THR A 1 103 ? -1.692 8.194 9.143 1.00 77.88 103 THR A O 1
ATOM 840 N N . PRO A 1 104 ? 0.356 8.852 9.770 1.00 72.62 104 PRO A N 1
ATOM 841 C CA . PRO A 1 104 ? -0.077 9.253 11.111 1.00 72.62 104 PRO A CA 1
ATOM 842 C C . PRO A 1 104 ? -1.115 10.380 11.094 1.00 72.62 104 PRO A C 1
ATOM 844 O O . PRO A 1 104 ? -1.991 10.406 11.959 1.00 72.62 104 PRO A O 1
ATOM 847 N N . ILE A 1 105 ? -1.062 11.275 10.102 1.00 77.31 105 ILE A N 1
ATOM 848 C CA . ILE A 1 105 ? -2.024 12.374 9.949 1.00 77.31 105 ILE A CA 1
ATOM 849 C C . ILE A 1 105 ? -3.412 11.796 9.653 1.00 77.31 105 ILE A C 1
ATOM 851 O O . ILE A 1 105 ? -4.375 12.095 10.361 1.00 77.31 105 ILE A O 1
ATOM 855 N N . PHE A 1 106 ? -3.502 10.895 8.672 1.00 74.38 106 PHE A N 1
ATOM 856 C CA . PHE A 1 106 ? -4.752 10.210 8.333 1.00 74.38 106 PHE A CA 1
ATOM 857 C C . PHE A 1 106 ? -5.268 9.339 9.483 1.00 74.38 106 PHE A C 1
ATOM 859 O O . PHE A 1 106 ? -6.460 9.366 9.793 1.00 74.38 106 PHE A O 1
ATOM 866 N N . TYR A 1 107 ? -4.377 8.626 10.177 1.00 72.75 107 TYR A N 1
ATOM 867 C CA . TYR A 1 107 ? -4.745 7.794 11.322 1.00 72.75 107 TYR A CA 1
ATOM 868 C C . TYR A 1 107 ? -5.371 8.614 12.460 1.00 72.75 107 TYR A C 1
ATOM 870 O O . TYR A 1 107 ? -6.373 8.197 13.047 1.00 72.75 107 TYR A O 1
ATOM 878 N N . LEU A 1 108 ? -4.821 9.792 12.772 1.00 71.00 108 LEU A N 1
ATOM 879 C CA . LEU A 1 108 ? -5.378 10.672 13.802 1.00 71.00 108 LEU A CA 1
ATOM 880 C C . LEU A 1 108 ? -6.766 11.197 13.419 1.00 71.00 108 LEU A C 1
ATOM 882 O O . LEU A 1 108 ? -7.660 11.180 14.265 1.00 71.00 108 LEU A O 1
ATOM 886 N N . ILE A 1 109 ? -6.971 11.594 12.159 1.00 74.19 109 ILE A N 1
ATOM 887 C CA . ILE A 1 109 ? -8.272 12.070 11.661 1.00 74.19 109 ILE A CA 1
ATOM 888 C C . ILE A 1 109 ? -9.333 10.974 11.800 1.00 74.19 109 ILE A C 1
ATOM 890 O O . ILE A 1 109 ? -10.376 11.195 12.418 1.00 74.19 109 ILE A O 1
ATOM 894 N N . VAL A 1 110 ? -9.047 9.766 11.304 1.00 73.94 110 VAL A N 1
ATOM 895 C CA . VAL A 1 110 ? -9.978 8.629 11.388 1.00 73.94 110 VAL A CA 1
ATOM 896 C C . VAL A 1 110 ? -10.269 8.276 12.847 1.00 73.94 110 VAL A C 1
ATOM 898 O O . VAL A 1 110 ? -11.422 8.054 13.214 1.00 73.94 110 VAL A O 1
ATOM 901 N N . ARG A 1 111 ? -9.255 8.301 13.721 1.00 71.56 111 ARG A N 1
ATOM 902 C CA . ARG A 1 111 ? -9.433 8.038 15.155 1.00 71.56 111 ARG A CA 1
ATOM 903 C C . ARG A 1 111 ? -10.355 9.055 15.834 1.00 71.56 111 ARG A C 1
ATOM 905 O O . ARG A 1 111 ? -11.124 8.665 16.711 1.00 71.56 111 ARG A O 1
ATOM 912 N N . VAL A 1 112 ? -10.282 10.334 15.462 1.00 72.69 112 VAL A N 1
ATOM 913 C CA . VAL A 1 112 ? -11.168 11.387 15.991 1.00 72.69 112 VAL A CA 1
ATOM 914 C C . VAL A 1 112 ? -12.602 11.192 15.501 1.00 72.69 112 VAL A C 1
ATOM 916 O O . VAL A 1 112 ? -13.529 11.296 16.301 1.00 72.69 112 VAL A O 1
ATOM 919 N N . ILE A 1 113 ? -12.791 10.852 14.224 1.00 75.00 113 ILE A N 1
ATOM 920 C CA . ILE A 1 113 ? -14.116 10.594 13.645 1.00 75.00 113 ILE A CA 1
ATOM 921 C C . ILE A 1 113 ? -14.770 9.389 14.327 1.00 75.00 113 ILE A C 1
ATOM 923 O O . ILE A 1 113 ? -15.896 9.494 14.802 1.00 75.00 113 ILE A O 1
ATOM 927 N N . VAL A 1 114 ? -14.050 8.275 14.473 1.00 70.50 114 VAL A N 1
ATOM 928 C CA . VAL A 1 114 ? -14.581 7.064 15.121 1.00 70.50 114 VAL A CA 1
ATOM 929 C C . VAL A 1 114 ? -14.961 7.323 16.580 1.00 70.50 114 VAL A C 1
ATOM 931 O O . VAL A 1 114 ? -15.985 6.826 17.030 1.00 70.50 114 VAL A O 1
ATOM 934 N N . LYS A 1 115 ? -14.199 8.145 17.316 1.00 67.00 115 LYS A N 1
ATOM 935 C CA . LYS A 1 115 ? -14.563 8.554 18.685 1.00 67.00 115 LYS A CA 1
ATOM 936 C C . LYS A 1 115 ? -15.821 9.422 18.769 1.00 67.00 115 LYS A C 1
ATOM 938 O O . LYS A 1 115 ? -16.362 9.552 19.855 1.00 67.00 115 LYS A O 1
ATOM 943 N N . LYS A 1 116 ? -16.226 10.070 17.675 1.00 63.94 116 LYS A N 1
ATOM 944 C CA . LYS A 1 116 ? -17.403 10.948 17.624 1.00 63.94 116 LYS A CA 1
ATOM 945 C C . LYS A 1 116 ? -18.684 10.193 17.246 1.00 63.94 116 LYS A C 1
ATOM 947 O O . LYS A 1 116 ? -19.769 10.687 17.523 1.00 63.94 116 LYS A O 1
ATOM 952 N N . PHE A 1 117 ? -18.548 9.034 16.599 1.00 57.59 117 PHE A N 1
ATOM 953 C CA . PHE A 1 117 ? -19.655 8.178 16.151 1.00 57.59 117 PHE A CA 1
ATOM 954 C C . PHE A 1 117 ? -19.899 6.948 17.047 1.00 57.59 117 PHE A C 1
ATOM 956 O O . PHE A 1 117 ? -20.806 6.170 16.759 1.00 57.59 117 PHE A O 1
ATOM 963 N N . ASN A 1 118 ? -19.106 6.780 18.109 1.00 45.25 118 ASN A N 1
ATOM 964 C CA . ASN A 1 118 ? -19.302 5.815 19.198 1.00 45.25 118 ASN A CA 1
ATOM 965 C C . ASN A 1 118 ? -19.710 6.567 20.464 1.00 45.25 118 ASN A C 1
ATOM 967 O O . ASN A 1 118 ? -20.500 6.002 21.246 1.00 45.25 118 ASN A O 1
#

Radius of gyration: 15.77 Å; Cα contacts (8 Å, |Δi|>4): 106; chains: 1; bounding box: 40×24×39 Å

pLDDT: mean 74.0, std 9.29, range [42.25, 87.06]

Mean predicted aligned error: 8.56 Å

Sequence (118 aa):
MFEREFSGLFYGLAAGMMLETVCPDSVCFYSVMLTLIGFTTGMLITYLMRNNLVTAMIFTFAFSLILNSLYCLFFFVFDGINITFVFYLKYYFLSAIYTTIFTPIFYLIVRVIVKKFN

Secondary structure (DSSP, 8-state):
----HHHHHHHHHHHHHHHHHH-TTSSSHHHHHHHHHHHHHHHHHHHT----HHHHHHHHHHHHHHHHHHHHIIIIITTT----HHHIIIIIIHHHHHHHHHHHHHHHHHHHHHHHH-

Foldseek 3Di:
DPDALVNLLVVLQVVQVVVCVVVVVQPSLSNVLSSVLSSVVRHCVVPPDDDDLVVQLVSLLVSLLVSLVVCCCVPPVVVVHDDDPVVSCVPSVVVSVVRSVCSSVVVVVVVVVVVVVD